Protein AF-0000000068195929 (afdb_homodimer)

pLDDT: mean 96.73, std 1.97, range [86.5, 98.62]

Nearest PDB structures (foldseek):
  8btg-assembly1_E  TM=4.587E-01  e=2.242E+00  Bacillus subtilis
  7qh5-assembly1_A  TM=5.187E-01  e=3.483E+00  Streptomyces tsukubensis NRRL18488
  5uxx-assembly1_A  TM=4.636E-01  e=3.889E+00  Bartonella quintana str. Toulouse
  4jyx-assembly4_F  TM=3.032E-01  e=5.718E+00  Paraglaciecola sp. T6c
  8btg-assembly1_E  TM=4.585E-01  e=2.242E+00  Bacillus subtilis

Foldseek 3Di:
DDPLVLLVVLLVQLVPDDPVCSVVSNLLSLLLCLVVCVPPQLQNSCVSNVHDSVCSVVSVVSSVVNVVVVVVPDDSVVD/DDPLVLLVVLLVQLVPDDPVCSVVSNLLSLLLCLVVCVPPQLQNSCVSNVHDSVCSVVSVVSSVVNVVVVVVPDDSVVD

Solvent-accessible surface area (backbone atoms only — not comparable to full-atom values): 8533 Å² total; per-residue (Å²): 135,52,70,70,58,51,28,52,51,46,42,49,52,30,69,67,36,57,84,93,39,27,69,59,42,44,51,49,46,37,35,44,42,25,79,84,43,67,88,53,51,41,63,56,48,22,61,65,51,70,48,59,72,82,46,25,61,53,45,51,51,32,37,62,47,36,62,60,42,40,76,20,46,32,39,49,85,61,101,136,53,70,68,58,48,27,52,52,45,42,48,52,31,70,68,36,57,84,94,39,27,69,61,41,44,51,49,46,38,36,45,41,26,79,84,44,66,87,53,50,42,64,56,47,22,60,65,52,69,47,60,74,82,47,23,62,53,44,52,51,33,38,62,46,37,62,59,42,40,76,20,44,33,38,48,86,63,102

Organism: Escherichia coli O157:H7 (NCBI:txid83334)

InterPro domains:
  IPR056975 HTH-like domain, bact [PF24718] (2-71)

Sequence (158 aa):
MTETQIYENIKQAISSAPRNSQTMEMHLQMIKYADHLKNVTAKEFCEGVGLKASFATEFSKMRNLTERLKAAGLDTTKLMTETQIYENIKQAISSAPRNSQTMEMHLQMIKYADHLKNVTAKEFCEGVGLKASFATEFSKMRNLTERLKAAGLDTTKL

Radius of gyration: 15.66 Å; Cα contacts (8 Å, |Δi|>4): 170; chains: 2; bounding box: 34×44×33 Å

Secondary structure (DSSP, 8-state):
--HHHHHHHHHHHHHHS-GGGHHHHHHHHHHHTTTTTTTS-HHHHHHHHT--GGGHHHHHHHHHHHHHHHHTT--GGG-/--HHHHHHHHHHHHHHS-GGGHHHHHHHHHHHTTTTTTTS-HHHHHHHHT--GGGHHHHHHHHHHHHHHHHTT--GGG-

Structure (mmCIF, N/CA/C/O backbone):
data_AF-0000000068195929-model_v1
#
loop_
_entity.id
_entity.type
_entity.pdbx_description
1 polymer 'HTH-like domain-containing protein'
#
loop_
_atom_site.group_PDB
_atom_site.id
_atom_site.type_symbol
_atom_site.label_atom_id
_atom_site.label_alt_id
_atom_site.label_comp_id
_atom_site.label_asym_id
_atom_site.label_entity_id
_atom_site.label_seq_id
_atom_site.pdbx_PDB_ins_code
_atom_site.Cartn_x
_atom_site.Cartn_y
_atom_site.Cartn_z
_atom_site.occupancy
_atom_site.B_iso_or_equiv
_atom_site.auth_seq_id
_atom_site.auth_comp_id
_atom_site.auth_asym_id
_atom_site.auth_atom_id
_atom_site.pdbx_PDB_model_num
ATOM 1 N N . MET A 1 1 ? 2.305 16.359 17.281 1 86.56 1 MET A N 1
ATOM 2 C CA . MET A 1 1 ? 2.643 17 16.016 1 86.56 1 MET A CA 1
ATOM 3 C C . MET A 1 1 ? 1.389 17.5 15.305 1 86.56 1 MET A C 1
ATOM 5 O O . MET A 1 1 ? 0.347 16.844 15.336 1 86.56 1 MET A O 1
ATOM 9 N N . THR A 1 2 ? 1.589 18.766 14.773 1 94.31 2 THR A N 1
ATOM 10 C CA . THR A 1 2 ? 0.451 19.344 14.062 1 94.31 2 THR A CA 1
ATOM 11 C C . THR A 1 2 ? 0.388 18.812 12.633 1 94.31 2 THR A C 1
ATOM 13 O O . THR A 1 2 ? 1.364 18.266 12.125 1 94.31 2 THR A O 1
ATOM 16 N N . GLU A 1 3 ? -0.826 19.016 12.031 1 96 3 GLU A N 1
ATOM 17 C CA . GLU A 1 3 ? -0.962 18.594 10.641 1 96 3 GLU A CA 1
ATOM 18 C C . GLU A 1 3 ? 0.026 19.344 9.742 1 96 3 GLU A C 1
ATOM 20 O O . GLU A 1 3 ? 0.613 18.75 8.836 1 96 3 GLU A O 1
ATOM 25 N N . THR A 1 4 ? 0.15 20.625 9.992 1 96.12 4 THR A N 1
ATOM 26 C CA . THR A 1 4 ? 1.052 21.438 9.188 1 96.12 4 THR A CA 1
ATOM 27 C C . THR A 1 4 ? 2.486 20.922 9.297 1 96.12 4 THR A C 1
ATOM 29 O O . THR A 1 4 ? 3.209 20.859 8.305 1 96.12 4 THR A O 1
ATOM 32 N N . GLN A 1 5 ? 2.924 20.594 10.453 1 97.81 5 GLN A N 1
ATOM 33 C CA . GLN A 1 5 ? 4.254 20.031 10.648 1 97.81 5 GLN A CA 1
ATOM 34 C C . GLN A 1 5 ? 4.402 18.703 9.93 1 97.81 5 GLN A C 1
ATOM 36 O O . GLN A 1 5 ? 5.445 18.422 9.336 1 97.81 5 GLN A O 1
ATOM 41 N N . ILE A 1 6 ? 3.379 17.922 10 1 98.06 6 ILE A N 1
ATOM 42 C CA . ILE A 1 6 ? 3.385 16.625 9.336 1 98.06 6 ILE A CA 1
ATOM 43 C C . ILE A 1 6 ? 3.52 16.812 7.828 1 98.06 6 ILE A C 1
ATOM 45 O O . ILE A 1 6 ? 4.324 16.141 7.184 1 98.06 6 ILE A O 1
ATOM 49 N N . TYR A 1 7 ? 2.756 17.797 7.297 1 98.25 7 TYR A N 1
ATOM 50 C CA . TYR A 1 7 ? 2.836 18.062 5.867 1 98.25 7 TYR A CA 1
ATOM 51 C C . TYR A 1 7 ? 4.254 18.453 5.465 1 98.25 7 TYR A C 1
ATOM 53 O O . TYR A 1 7 ? 4.77 18 4.445 1 98.25 7 TYR A O 1
ATOM 61 N N . GLU A 1 8 ? 4.844 19.266 6.258 1 98 8 GLU A N 1
ATOM 62 C CA . GLU A 1 8 ? 6.207 19.703 5.973 1 98 8 GLU A CA 1
ATOM 63 C C . GLU A 1 8 ? 7.18 18.531 6.016 1 98 8 GLU A C 1
ATOM 65 O O . GLU A 1 8 ? 8.086 18.438 5.18 1 98 8 GLU A O 1
ATOM 70 N N . ASN A 1 9 ? 7.023 17.656 6.961 1 98.19 9 ASN A N 1
ATOM 71 C CA . ASN A 1 9 ? 7.855 16.469 7.047 1 98.19 9 ASN A CA 1
ATOM 72 C C . ASN A 1 9 ? 7.695 15.578 5.816 1 98.19 9 ASN A C 1
ATOM 74 O O . ASN A 1 9 ? 8.68 15.047 5.293 1 98.19 9 ASN A O 1
ATOM 78 N N . ILE A 1 10 ? 6.496 15.438 5.355 1 98.38 10 ILE A N 1
ATOM 79 C CA . ILE A 1 10 ? 6.207 14.602 4.195 1 98.38 10 ILE A CA 1
ATOM 80 C C . ILE A 1 10 ? 6.844 15.211 2.947 1 98.38 10 ILE A C 1
ATOM 82 O O . ILE A 1 10 ? 7.52 14.508 2.186 1 98.38 10 ILE A O 1
ATOM 86 N N . LYS A 1 11 ? 6.656 16.484 2.84 1 98 11 LYS A N 1
ATOM 87 C CA . LYS A 1 11 ? 7.258 17.188 1.705 1 98 11 LYS A CA 1
ATOM 88 C C . LYS A 1 11 ? 8.773 16.984 1.68 1 98 11 LYS A C 1
ATOM 90 O O . LYS A 1 11 ? 9.352 16.719 0.624 1 98 11 LYS A O 1
ATOM 95 N N . GLN A 1 12 ? 9.32 17.125 2.762 1 98.12 12 GLN A N 1
ATOM 96 C CA . GLN A 1 12 ? 10.773 16.984 2.867 1 98.12 12 GLN A CA 1
ATOM 97 C C . GLN A 1 12 ? 11.211 15.562 2.537 1 98.12 12 GLN A C 1
ATOM 99 O O . GLN A 1 12 ? 12.211 15.359 1.847 1 98.12 12 GLN A O 1
ATOM 104 N N . ALA A 1 13 ? 10.531 14.602 3.053 1 98 13 ALA A N 1
ATOM 105 C CA . ALA A 1 13 ? 10.859 13.203 2.795 1 98 13 ALA A CA 1
ATOM 106 C C . ALA A 1 13 ? 10.781 12.883 1.305 1 98 13 ALA A C 1
ATOM 108 O O . ALA A 1 13 ? 11.656 12.211 0.757 1 98 13 ALA A O 1
ATOM 109 N N . ILE A 1 14 ? 9.727 13.398 0.659 1 97.56 14 ILE A N 1
ATOM 110 C CA . ILE A 1 14 ? 9.531 13.148 -0.765 1 97.56 14 ILE A CA 1
ATOM 111 C C . ILE A 1 14 ? 10.625 13.859 -1.566 1 97.56 14 ILE A C 1
ATOM 113 O O . ILE A 1 14 ? 11.227 13.258 -2.463 1 97.56 14 ILE A O 1
ATOM 117 N N . SER A 1 15 ? 10.875 15.078 -1.157 1 96.75 15 SER A N 1
ATOM 118 C CA . SER A 1 15 ? 11.844 15.883 -1.896 1 96.75 15 SER A CA 1
ATOM 119 C C . SER A 1 15 ? 13.266 15.336 -1.723 1 96.75 15 SER A C 1
ATOM 121 O O . SER A 1 15 ? 14.109 15.508 -2.6 1 96.75 15 SER A O 1
ATOM 123 N N . SER A 1 16 ? 13.484 14.664 -0.667 1 97.62 16 SER A N 1
ATOM 124 C CA . SER A 1 16 ? 14.82 14.156 -0.375 1 97.62 16 SER A CA 1
ATOM 125 C C . SER A 1 16 ? 15.023 12.766 -0.975 1 97.62 16 SER A C 1
ATOM 127 O O . SER A 1 16 ? 16.156 12.273 -1.045 1 97.62 16 SER A O 1
ATOM 129 N N . ALA A 1 17 ? 14 12.125 -1.38 1 96.81 17 ALA A N 1
ATOM 130 C CA . ALA A 1 17 ? 14.094 10.797 -1.971 1 96.81 17 ALA A CA 1
ATOM 131 C C . ALA A 1 17 ? 14.711 10.859 -3.365 1 96.81 17 ALA A C 1
ATOM 133 O O . ALA A 1 17 ? 14.57 11.859 -4.07 1 96.81 17 ALA A O 1
ATOM 134 N N . PRO A 1 18 ? 15.414 9.781 -3.672 1 95.5 18 PRO A N 1
ATOM 135 C CA . PRO A 1 18 ? 15.898 9.719 -5.055 1 95.5 18 PRO A CA 1
ATOM 136 C C . PRO A 1 18 ? 14.781 9.891 -6.078 1 95.5 18 PRO A C 1
ATOM 138 O O . PRO A 1 18 ? 13.656 9.438 -5.852 1 95.5 18 PRO A O 1
ATOM 141 N N . ARG A 1 19 ? 15.047 10.5 -7.188 1 92 19 ARG A N 1
ATOM 142 C CA . ARG A 1 19 ? 14.086 10.867 -8.219 1 92 19 ARG A CA 1
ATOM 143 C C . ARG A 1 19 ? 13.242 9.672 -8.641 1 92 19 ARG A C 1
ATOM 145 O O . ARG A 1 19 ? 12.039 9.797 -8.844 1 92 19 ARG A O 1
ATOM 152 N N . ASN A 1 20 ? 13.82 8.57 -8.695 1 90.44 20 ASN A N 1
ATOM 153 C CA . ASN A 1 20 ? 13.102 7.402 -9.195 1 90.44 20 ASN A CA 1
ATOM 154 C C . ASN A 1 20 ? 12.359 6.68 -8.078 1 90.44 20 ASN A C 1
ATOM 156 O O . ASN A 1 20 ? 11.766 5.625 -8.297 1 90.44 20 ASN A O 1
ATOM 160 N N . SER A 1 21 ? 12.305 7.328 -6.91 1 94.5 21 SER A N 1
ATOM 161 C CA . SER A 1 21 ? 11.688 6.656 -5.77 1 94.5 21 SER A CA 1
ATOM 162 C C . SER A 1 21 ? 10.734 7.594 -5.031 1 94.5 21 SER A C 1
ATOM 164 O O . SER A 1 21 ? 10.289 7.285 -3.924 1 94.5 21 SER A O 1
ATOM 166 N N . GLN A 1 22 ? 10.391 8.695 -5.59 1 95.75 22 GLN A N 1
ATOM 167 C CA . GLN A 1 22 ? 9.57 9.695 -4.906 1 95.75 22 GLN A CA 1
ATOM 168 C C . GLN A 1 22 ? 8.148 9.188 -4.688 1 95.75 22 GLN A C 1
ATOM 170 O O . GLN A 1 22 ? 7.559 9.422 -3.633 1 95.75 22 GLN A O 1
ATOM 175 N N . THR A 1 23 ? 7.602 8.508 -5.66 1 94.81 23 THR A N 1
ATOM 176 C CA . THR A 1 23 ? 6.254 7.977 -5.523 1 94.81 23 THR A CA 1
ATOM 177 C C . THR A 1 23 ? 6.191 6.938 -4.406 1 94.81 23 THR A C 1
ATOM 179 O O . THR A 1 23 ? 5.258 6.938 -3.6 1 94.81 23 THR A O 1
ATOM 182 N N . MET A 1 24 ? 7.18 6.105 -4.379 1 95.69 24 MET A N 1
ATOM 183 C CA . MET A 1 24 ? 7.258 5.117 -3.303 1 95.69 24 MET A CA 1
ATOM 184 C C . MET A 1 24 ? 7.344 5.801 -1.942 1 95.69 24 MET A C 1
ATOM 186 O O . MET A 1 24 ? 6.656 5.406 -0.999 1 95.69 24 MET A O 1
ATOM 190 N N . GLU A 1 25 ? 8.188 6.812 -1.891 1 97.62 25 GLU A N 1
ATOM 191 C CA . GLU A 1 25 ? 8.328 7.551 -0.641 1 97.62 25 GLU A CA 1
ATOM 192 C C . GLU A 1 25 ? 7.012 8.211 -0.238 1 97.62 25 GLU A C 1
ATOM 194 O O . GLU A 1 25 ? 6.66 8.234 0.942 1 97.62 25 GLU A O 1
ATOM 199 N N . MET A 1 26 ? 6.348 8.672 -1.239 1 97.88 26 MET A N 1
ATOM 200 C CA . MET A 1 26 ? 5.047 9.281 -0.979 1 97.88 26 MET A CA 1
ATOM 201 C C . MET A 1 26 ? 4.094 8.266 -0.348 1 97.88 26 MET A C 1
ATOM 203 O O . MET A 1 26 ? 3.455 8.562 0.666 1 97.88 26 MET A O 1
ATOM 207 N N . HIS A 1 27 ? 3.986 7.098 -0.829 1 98.19 27 HIS A N 1
ATOM 208 C CA . HIS A 1 27 ? 3.131 6.047 -0.286 1 98.19 27 HIS A CA 1
ATOM 209 C C . HIS A 1 27 ? 3.547 5.676 1.133 1 98.19 27 HIS A C 1
ATOM 211 O O . HIS A 1 27 ? 2.697 5.5 2.008 1 98.19 27 HIS A O 1
ATOM 217 N N . LEU A 1 28 ? 4.836 5.613 1.308 1 98.38 28 LEU A N 1
ATOM 218 C CA . LEU A 1 28 ? 5.344 5.273 2.633 1 98.38 28 LEU A CA 1
ATOM 219 C C . LEU A 1 28 ? 4.945 6.336 3.654 1 98.38 28 LEU A C 1
ATOM 221 O O . LEU A 1 28 ? 4.566 6.008 4.781 1 98.38 28 LEU A O 1
ATOM 225 N N . GLN A 1 29 ? 5.055 7.574 3.227 1 98.5 29 GLN A N 1
ATOM 226 C CA . GLN A 1 29 ? 4.695 8.664 4.129 1 98.5 29 GLN A CA 1
ATOM 227 C C . GLN A 1 29 ? 3.197 8.656 4.43 1 98.5 29 GLN A C 1
ATOM 229 O O . GLN A 1 29 ? 2.781 8.984 5.543 1 98.5 29 GLN A O 1
ATOM 234 N N . MET A 1 30 ? 2.41 8.32 3.463 1 98.38 30 MET A N 1
ATOM 235 C CA . MET A 1 30 ? 0.971 8.195 3.682 1 98.38 30 MET A CA 1
ATOM 236 C C . MET A 1 30 ? 0.665 7.121 4.715 1 98.38 30 MET A C 1
ATOM 238 O O . MET A 1 30 ? -0.196 7.309 5.578 1 98.38 30 MET A O 1
ATOM 242 N N . ILE A 1 31 ? 1.367 6.02 4.625 1 98.62 31 ILE A N 1
ATOM 243 C CA . ILE A 1 31 ? 1.197 4.934 5.582 1 98.62 31 ILE A CA 1
ATOM 244 C C . ILE A 1 31 ? 1.724 5.363 6.949 1 98.62 31 ILE A C 1
ATOM 246 O O . ILE A 1 31 ? 1.056 5.172 7.969 1 98.62 31 ILE A O 1
ATOM 250 N N . LYS A 1 32 ? 2.83 6.016 7 1 98.44 32 LYS A N 1
ATOM 251 C CA . LYS A 1 32 ? 3.5 6.438 8.227 1 98.44 32 LYS A CA 1
ATOM 252 C C . LYS A 1 32 ? 2.598 7.34 9.062 1 98.44 32 LYS A C 1
ATOM 254 O O . LYS A 1 32 ? 2.52 7.188 10.289 1 98.44 32 LYS A O 1
ATOM 259 N N . TYR A 1 33 ? 1.903 8.188 8.414 1 98.44 33 TYR A N 1
ATOM 260 C CA . TYR A 1 33 ? 1.173 9.211 9.141 1 98.44 33 TYR A CA 1
ATOM 261 C C . TYR A 1 33 ? -0.329 8.961 9.086 1 98.44 33 TYR A C 1
ATOM 263 O O . TYR A 1 33 ? -1.125 9.828 9.445 1 98.44 33 TYR A O 1
ATOM 271 N N . ALA A 1 34 ? -0.718 7.816 8.688 1 97.62 34 ALA A N 1
ATOM 272 C CA . ALA A 1 34 ? -2.131 7.484 8.523 1 97.62 34 ALA A CA 1
ATOM 273 C C . ALA A 1 34 ? -2.92 7.781 9.797 1 97.62 34 ALA A C 1
ATOM 275 O O . ALA A 1 34 ? -3.982 8.406 9.742 1 97.62 34 ALA A O 1
ATOM 276 N N . ASP A 1 35 ? -2.395 7.398 10.93 1 96.5 35 ASP A N 1
ATOM 277 C CA . ASP A 1 35 ? -3.102 7.582 12.195 1 96.5 35 ASP A CA 1
ATOM 278 C C . ASP A 1 35 ? -3.23 9.062 12.539 1 96.5 35 ASP A C 1
ATOM 280 O O . ASP A 1 35 ? -4.27 9.508 13.039 1 96.5 35 ASP A O 1
ATOM 284 N N . HIS A 1 36 ? -2.205 9.82 12.258 1 97 36 HIS A N 1
ATOM 285 C CA . HIS A 1 36 ? -2.197 11.25 12.562 1 97 36 HIS A CA 1
ATOM 286 C C . HIS A 1 36 ? -3.145 12.016 11.648 1 97 36 HIS A C 1
ATOM 288 O O . HIS A 1 36 ? -3.633 13.086 12.008 1 97 36 HIS A O 1
ATOM 294 N N . LEU A 1 37 ? -3.439 11.383 10.547 1 97.25 37 LEU A N 1
ATOM 295 C CA . LEU A 1 37 ? -4.207 12.102 9.531 1 97.25 37 LEU A CA 1
ATOM 296 C C . LEU A 1 37 ? -5.555 11.43 9.297 1 97.25 37 LEU A C 1
ATOM 298 O O . LEU A 1 37 ? -6.125 11.539 8.203 1 97.25 37 LEU A O 1
ATOM 302 N N . LYS A 1 38 ? -6.02 10.703 10.266 1 94.88 38 LYS A N 1
ATOM 303 C CA . LYS A 1 38 ? -7.227 9.891 10.125 1 94.88 38 LYS A CA 1
ATOM 304 C C . LYS A 1 38 ? -8.453 10.766 9.898 1 94.88 38 LYS A C 1
ATOM 306 O O . LYS A 1 38 ? -9.414 10.344 9.258 1 94.88 38 LYS A O 1
ATOM 311 N N . ASN A 1 39 ? -8.398 12.047 10.312 1 94.94 39 ASN A N 1
ATOM 312 C CA . ASN A 1 39 ? -9.562 12.922 10.203 1 94.94 39 ASN A CA 1
ATOM 313 C C . ASN A 1 39 ? -9.398 13.945 9.086 1 94.94 39 ASN A C 1
ATOM 315 O O . ASN A 1 39 ? -10.195 14.875 8.961 1 94.94 39 ASN A O 1
ATOM 319 N N . VAL A 1 40 ? -8.406 13.82 8.391 1 96.38 40 VAL A N 1
ATOM 320 C CA . VAL A 1 40 ? -8.133 14.688 7.254 1 96.38 40 VAL A CA 1
ATOM 321 C C . VAL A 1 40 ? -8.68 14.047 5.977 1 96.38 40 VAL A C 1
ATOM 323 O O . VAL A 1 40 ? -8.539 12.844 5.77 1 96.38 40 VAL A O 1
ATOM 326 N N . THR A 1 41 ? -9.391 14.891 5.238 1 96.88 41 THR A N 1
ATOM 327 C CA . THR A 1 41 ? -9.859 14.344 3.967 1 96.88 41 THR A CA 1
ATOM 328 C C . THR A 1 41 ? -8.695 14.188 2.988 1 96.88 41 THR A C 1
ATOM 330 O O . THR A 1 41 ? -7.66 14.836 3.135 1 96.88 41 THR A O 1
ATOM 333 N N . ALA A 1 42 ? -8.938 13.359 1.999 1 97.19 42 ALA A N 1
ATOM 334 C CA . ALA A 1 42 ? -7.906 13.133 0.989 1 97.19 42 ALA A CA 1
ATOM 335 C C . ALA A 1 42 ? -7.59 14.422 0.231 1 97.19 42 ALA A C 1
ATOM 337 O O . ALA A 1 42 ? -6.426 14.688 -0.088 1 97.19 42 ALA A O 1
ATOM 338 N N . LYS A 1 43 ? -8.555 15.156 0.006 1 96.81 43 LYS A N 1
ATOM 339 C CA . LYS A 1 43 ? -8.383 16.438 -0.679 1 96.81 43 LYS A CA 1
ATOM 340 C C . LYS A 1 43 ? -7.539 17.391 0.15 1 96.81 43 LYS A C 1
ATOM 342 O O . LYS A 1 43 ? -6.617 18.031 -0.37 1 96.81 43 LYS A O 1
ATOM 347 N N . GLU A 1 44 ? -7.855 17.547 1.368 1 97.25 44 GLU A N 1
ATOM 348 C CA . GLU A 1 44 ? -7.098 18.406 2.271 1 97.25 44 GLU A CA 1
ATOM 349 C C . GLU A 1 44 ? -5.641 17.969 2.363 1 97.25 44 GLU A C 1
ATOM 351 O O . GLU A 1 44 ? -4.734 18.797 2.385 1 97.25 44 GLU A O 1
ATOM 356 N N . PHE A 1 45 ? -5.477 16.688 2.393 1 98.19 45 PHE A N 1
ATOM 357 C CA . PHE A 1 45 ? -4.125 16.156 2.449 1 98.19 45 PHE A CA 1
ATOM 358 C C . PHE A 1 45 ? -3.318 16.594 1.229 1 98.19 45 PHE A C 1
ATOM 360 O O . PHE A 1 45 ? -2.207 17.109 1.362 1 98.19 45 PHE A O 1
ATOM 367 N N . CYS A 1 46 ? -3.857 16.375 0.064 1 98.06 46 CYS A N 1
ATOM 368 C CA . CYS A 1 46 ? -3.154 16.719 -1.169 1 98.06 46 CYS A CA 1
ATOM 369 C C . CYS A 1 46 ? -2.822 18.203 -1.214 1 98.06 46 CYS A C 1
ATOM 371 O O . CYS A 1 46 ? -1.706 18.578 -1.57 1 98.06 46 CYS A O 1
ATOM 373 N N . GLU A 1 47 ? -3.809 19 -0.756 1 97.56 47 GLU A N 1
ATOM 374 C CA . GLU A 1 47 ? -3.592 20.438 -0.726 1 97.56 47 GLU A CA 1
ATOM 375 C C . GLU A 1 47 ? -2.508 20.812 0.281 1 97.56 47 GLU A C 1
ATOM 377 O O . GLU A 1 47 ? -1.644 21.656 -0.009 1 97.56 47 GLU A O 1
ATOM 382 N N . GLY A 1 48 ? -2.555 20.234 1.407 1 97.25 48 GLY A N 1
ATOM 383 C CA . GLY A 1 48 ? -1.607 20.516 2.471 1 97.25 48 GLY A CA 1
ATOM 384 C C . GLY A 1 48 ? -0.178 20.156 2.111 1 97.25 48 GLY A C 1
ATOM 385 O O . GLY A 1 48 ? 0.753 20.891 2.434 1 97.25 48 GLY A O 1
ATOM 386 N N . VAL A 1 49 ? 0.011 19.078 1.413 1 97.94 49 VAL A N 1
ATOM 387 C CA . VAL A 1 49 ? 1.341 18.609 1.033 1 97.94 49 VAL A CA 1
ATOM 388 C C . VAL A 1 49 ? 1.758 19.25 -0.286 1 97.94 49 VAL A C 1
ATOM 390 O O . VAL A 1 49 ? 2.947 1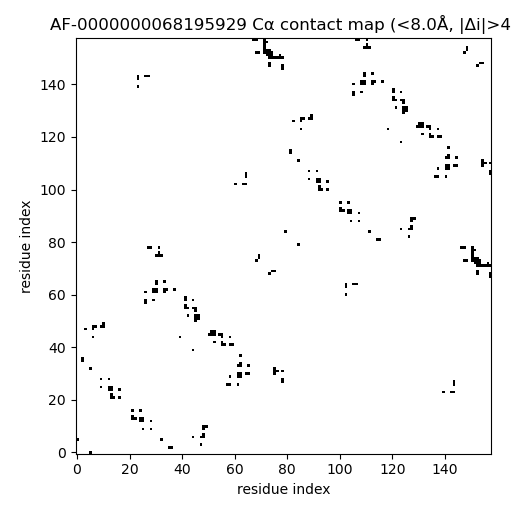9.312 -0.604 1 97.94 49 VAL A O 1
ATOM 393 N N . GLY A 1 50 ? 0.835 19.688 -1.061 1 97.31 50 GLY A N 1
ATOM 394 C CA . GLY A 1 50 ? 1.125 20.234 -2.375 1 97.31 50 GLY A CA 1
ATOM 395 C C . GLY A 1 50 ? 1.167 19.188 -3.467 1 97.31 50 GLY A C 1
ATOM 396 O O . GLY A 1 50 ? 2.002 19.25 -4.371 1 97.31 50 GLY A O 1
ATOM 397 N N . LEU A 1 51 ? 0.304 18.203 -3.34 1 97.19 51 LEU A N 1
ATOM 398 C CA . LEU A 1 51 ? 0.216 17.141 -4.324 1 97.19 51 LEU A CA 1
ATOM 399 C C . LEU A 1 51 ? -0.951 17.359 -5.281 1 97.19 51 LEU A C 1
ATOM 401 O O . LEU A 1 51 ? -1.915 18.047 -4.934 1 97.19 51 LEU A O 1
ATOM 405 N N . LYS A 1 52 ? -0.796 16.734 -6.418 1 96.38 52 LYS A N 1
ATOM 406 C CA . LYS A 1 52 ? -1.908 16.75 -7.363 1 96.38 52 LYS A CA 1
ATOM 407 C C . LYS A 1 52 ? -3.129 16.047 -6.793 1 96.38 52 LYS A C 1
ATOM 409 O O . LYS A 1 52 ? -2.994 15.117 -5.992 1 96.38 52 LYS A O 1
ATOM 414 N N . ALA A 1 53 ? -4.293 16.406 -7.297 1 95.56 53 ALA A N 1
ATOM 415 C CA . ALA A 1 53 ? -5.555 15.836 -6.832 1 95.56 53 ALA A CA 1
ATOM 416 C C . ALA A 1 53 ? -5.637 14.344 -7.137 1 95.56 53 ALA A C 1
ATOM 418 O O . ALA A 1 53 ? -6.312 13.594 -6.43 1 95.56 53 ALA A O 1
ATOM 419 N N . SER A 1 54 ? -4.953 13.891 -8.125 1 93.31 54 SER A N 1
ATOM 420 C CA . SER A 1 54 ? -4.957 12.492 -8.531 1 93.31 54 SER A CA 1
ATOM 421 C C . SER A 1 54 ? -4.398 11.594 -7.438 1 93.31 54 SER A C 1
ATOM 423 O O . SER A 1 54 ? -4.641 10.383 -7.438 1 93.31 54 SER A O 1
ATOM 425 N N . PHE A 1 55 ? -3.785 12.164 -6.445 1 96.19 55 PHE A N 1
ATOM 426 C CA . PHE A 1 55 ? -3.189 11.367 -5.379 1 96.19 55 PHE A CA 1
ATOM 427 C C . PHE A 1 55 ? -4.164 11.188 -4.223 1 96.19 55 PHE A C 1
ATOM 429 O O . PHE A 1 55 ? -3.881 10.461 -3.27 1 96.19 55 PHE A O 1
ATOM 436 N N . ALA A 1 56 ? -5.309 11.789 -4.348 1 96.88 56 ALA A N 1
ATOM 437 C CA . ALA A 1 56 ? -6.316 11.664 -3.299 1 96.88 56 ALA A CA 1
ATOM 438 C C . ALA A 1 56 ? -6.719 10.203 -3.104 1 96.88 56 ALA A C 1
ATOM 440 O O . ALA A 1 56 ? -6.832 9.727 -1.97 1 96.88 56 ALA A O 1
ATOM 441 N N . THR A 1 57 ? -6.867 9.539 -4.164 1 94.25 57 THR A N 1
ATOM 442 C CA . THR A 1 57 ? -7.246 8.133 -4.078 1 94.25 57 THR A CA 1
ATOM 443 C C . THR A 1 57 ? -6.117 7.301 -3.479 1 94.25 57 THR A C 1
ATOM 445 O O . THR A 1 57 ? -6.363 6.359 -2.721 1 94.25 57 THR A O 1
ATOM 448 N N . GLU A 1 58 ? -4.902 7.672 -3.838 1 95.62 58 GLU A N 1
ATOM 449 C CA . GLU A 1 58 ? -3.754 6.98 -3.266 1 95.62 58 GLU A CA 1
ATOM 450 C C . GLU A 1 58 ? -3.701 7.156 -1.75 1 95.62 58 GLU A C 1
ATOM 452 O O . GLU A 1 58 ? -3.455 6.199 -1.015 1 95.62 58 GLU A O 1
ATOM 457 N N . PHE A 1 59 ? -3.938 8.297 -1.314 1 97.44 59 PHE A N 1
ATOM 458 C CA . PHE A 1 59 ? -3.955 8.562 0.119 1 97.44 59 PHE A CA 1
ATOM 459 C C . PHE A 1 59 ? -5.004 7.703 0.816 1 97.44 59 PHE A C 1
ATOM 461 O O . PHE A 1 59 ? -4.727 7.086 1.848 1 97.44 59 PHE A O 1
ATOM 468 N N . SER A 1 60 ? -6.207 7.629 0.241 1 95.56 60 SER A N 1
ATOM 469 C CA . SER A 1 60 ? -7.285 6.84 0.824 1 95.56 60 SER A CA 1
ATOM 470 C C . SER A 1 60 ? -6.922 5.359 0.874 1 95.56 60 SER A C 1
ATOM 472 O O . SER A 1 60 ? -7.168 4.691 1.879 1 95.56 60 SER A O 1
ATOM 474 N N . LYS A 1 61 ? -6.301 4.898 -0.196 1 94.38 61 LYS A N 1
ATOM 475 C CA . LYS A 1 61 ? -5.883 3.5 -0.254 1 94.38 61 LYS A CA 1
ATOM 476 C C . LYS A 1 61 ? -4.855 3.188 0.83 1 94.38 61 LYS A C 1
ATOM 478 O O . LYS A 1 61 ? -5.004 2.213 1.568 1 94.38 61 LYS A O 1
ATOM 483 N N . MET A 1 62 ? -3.846 4.027 0.948 1 97.62 62 MET A N 1
ATOM 484 C CA . MET A 1 62 ? -2.764 3.785 1.896 1 97.62 62 MET A CA 1
ATOM 485 C C . MET A 1 62 ? -3.27 3.859 3.332 1 97.62 62 MET A C 1
ATOM 487 O O . MET A 1 62 ? -2.891 3.043 4.172 1 97.62 62 MET A O 1
ATOM 491 N N . ARG A 1 63 ? -4.09 4.812 3.549 1 95.69 63 ARG A N 1
ATOM 492 C CA . ARG A 1 63 ? -4.676 4.957 4.875 1 95.69 63 ARG A CA 1
ATOM 493 C C . ARG A 1 63 ? -5.473 3.711 5.258 1 95.69 63 ARG A C 1
ATOM 495 O O . ARG A 1 63 ? -5.344 3.205 6.375 1 95.69 63 ARG A O 1
ATOM 502 N N . ASN A 1 64 ? -6.234 3.178 4.348 1 93.81 64 ASN A N 1
ATOM 503 C CA . ASN A 1 64 ? -7.066 2.006 4.605 1 93.81 64 ASN A CA 1
ATOM 504 C C . ASN A 1 64 ? -6.223 0.752 4.809 1 93.81 64 ASN A C 1
ATOM 506 O O . ASN A 1 64 ? -6.559 -0.102 5.629 1 93.81 64 ASN A O 1
ATOM 510 N N . LEU A 1 65 ? -5.117 0.67 4.133 1 97.19 65 LEU A N 1
ATOM 511 C CA . LEU A 1 65 ? -4.223 -0.479 4.246 1 97.19 65 LEU A CA 1
ATOM 512 C C . LEU A 1 65 ? -3.535 -0.5 5.605 1 97.19 65 LEU A C 1
ATOM 514 O O . LEU A 1 65 ? -3.236 -1.57 6.141 1 97.19 65 LEU A O 1
ATOM 518 N N . THR A 1 66 ? -3.299 0.679 6.074 1 98.12 66 THR A N 1
ATOM 519 C CA . THR A 1 66 ? -2.426 0.848 7.234 1 98.12 66 THR A CA 1
ATOM 520 C C . THR A 1 66 ? -2.951 0.056 8.43 1 98.12 66 THR A C 1
ATOM 522 O O . THR A 1 66 ? -2.18 -0.587 9.141 1 98.12 66 THR A O 1
ATOM 525 N N . GLU A 1 67 ? -4.23 0.057 8.664 1 95.81 67 GLU A N 1
ATOM 526 C CA . GLU A 1 67 ? -4.809 -0.65 9.805 1 95.81 67 GLU A CA 1
ATOM 527 C C . GLU A 1 67 ? -4.516 -2.146 9.734 1 95.81 67 GLU A C 1
ATOM 529 O O . GLU A 1 67 ? -4.133 -2.756 10.734 1 95.81 67 GLU A O 1
ATOM 534 N N . ARG A 1 68 ? -4.641 -2.705 8.578 1 96.94 68 ARG A N 1
ATOM 535 C CA . ARG A 1 68 ? -4.395 -4.133 8.398 1 96.94 68 ARG A CA 1
ATOM 536 C C . ARG A 1 68 ? -2.906 -4.449 8.5 1 96.94 68 ARG A C 1
ATOM 538 O O . ARG A 1 68 ? -2.527 -5.512 9 1 96.94 68 ARG A O 1
ATOM 545 N N . LEU A 1 69 ? -2.08 -3.568 8 1 98.62 69 LEU A N 1
ATOM 546 C CA . LEU A 1 69 ? -0.636 -3.768 8.047 1 98.62 69 LEU A CA 1
ATOM 547 C C . LEU A 1 69 ? -0.129 -3.705 9.484 1 98.62 69 LEU A C 1
ATOM 549 O O . LEU A 1 69 ? 0.724 -4.504 9.883 1 98.62 69 LEU A O 1
ATOM 553 N N . LYS A 1 70 ? -0.686 -2.832 10.281 1 98.38 70 LYS A N 1
ATOM 554 C CA . LYS A 1 70 ? -0.32 -2.746 11.688 1 98.38 70 LYS A CA 1
ATOM 555 C C . LYS A 1 70 ? -0.729 -4.008 12.438 1 98.38 70 LYS A C 1
ATOM 557 O O . LYS A 1 70 ? 0.021 -4.504 13.281 1 98.38 70 LYS A O 1
ATOM 562 N N . ALA A 1 71 ? -1.905 -4.449 12.117 1 98 71 ALA A N 1
ATOM 563 C CA . ALA A 1 71 ? -2.377 -5.676 12.75 1 98 71 ALA A CA 1
ATOM 564 C C . ALA A 1 71 ? -1.458 -6.852 12.43 1 98 71 ALA A C 1
ATOM 566 O O . ALA A 1 71 ? -1.385 -7.82 13.188 1 98 71 ALA A O 1
ATOM 567 N N . ALA A 1 72 ? -0.742 -6.699 11.344 1 98.31 72 ALA A N 1
ATOM 568 C CA . ALA A 1 72 ? 0.169 -7.754 10.906 1 98.31 72 ALA A CA 1
ATOM 569 C C . ALA A 1 72 ? 1.6 -7.461 11.352 1 98.31 72 ALA A C 1
ATOM 571 O O . ALA A 1 72 ? 2.541 -8.117 10.898 1 98.31 72 ALA A O 1
ATOM 572 N N . GLY A 1 73 ? 1.769 -6.402 12.148 1 98.56 73 GLY A N 1
ATOM 573 C CA . GLY A 1 73 ? 3.053 -6.23 12.812 1 98.56 73 GLY A CA 1
ATOM 574 C C . GLY A 1 73 ? 3.797 -4.988 12.352 1 98.56 73 GLY A C 1
ATOM 575 O O . GLY A 1 73 ? 4.879 -4.684 12.859 1 98.56 73 GLY A O 1
ATOM 576 N N . LEU A 1 74 ? 3.268 -4.289 11.391 1 98.56 74 LEU A N 1
ATOM 577 C CA . LEU A 1 74 ? 3.934 -3.082 10.914 1 98.56 74 LEU A CA 1
ATOM 578 C C . LEU A 1 74 ? 4.07 -2.057 12.039 1 98.56 74 LEU A C 1
ATOM 580 O O . LEU A 1 74 ? 3.1 -1.763 12.734 1 98.56 74 LEU A O 1
ATOM 584 N N . ASP A 1 75 ? 5.238 -1.541 12.18 1 98.56 75 ASP A N 1
ATOM 585 C CA . ASP A 1 75 ? 5.523 -0.403 13.055 1 98.56 75 ASP A CA 1
ATOM 586 C C . ASP A 1 75 ? 5.77 0.864 12.234 1 98.56 75 ASP A C 1
ATOM 588 O O . ASP A 1 75 ? 6.887 1.113 11.781 1 98.56 75 ASP A O 1
ATOM 592 N N . THR A 1 76 ? 4.84 1.6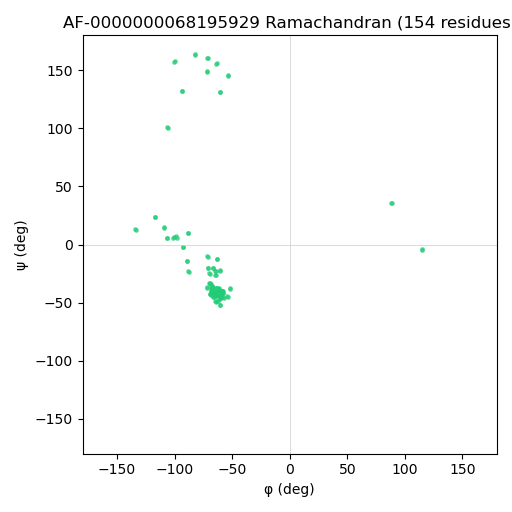58 12.156 1 98.31 76 THR A N 1
ATOM 593 C CA . THR A 1 76 ? 4.902 2.814 11.266 1 98.31 76 THR A CA 1
ATOM 594 C C . THR A 1 76 ? 5.969 3.799 11.734 1 98.31 76 THR A C 1
ATOM 596 O O . THR A 1 76 ? 6.422 4.648 10.969 1 98.31 76 THR A O 1
ATOM 599 N N . THR A 1 77 ? 6.359 3.736 12.953 1 96.31 77 THR A N 1
ATOM 600 C CA . THR A 1 77 ? 7.367 4.652 13.477 1 96.31 77 THR A CA 1
ATOM 601 C C . THR A 1 77 ? 8.742 4.32 12.906 1 96.31 77 THR A C 1
ATOM 603 O O . THR A 1 77 ? 9.68 5.117 13.016 1 96.31 77 THR A O 1
ATOM 606 N N . LYS A 1 78 ? 8.828 3.189 12.25 1 96.81 78 LYS A N 1
ATOM 607 C CA . LYS A 1 78 ? 10.102 2.746 11.688 1 96.81 78 LYS A CA 1
ATOM 608 C C . LYS A 1 78 ? 10.172 3.029 10.188 1 96.81 78 LYS A C 1
ATOM 610 O O . LYS A 1 78 ? 11.109 2.602 9.516 1 96.81 78 LYS A O 1
ATOM 615 N N . LEU A 1 79 ? 9.133 3.723 9.742 1 96.06 79 LEU A N 1
ATOM 616 C CA . LEU A 1 79 ? 9.125 4.125 8.336 1 96.06 79 LEU A CA 1
ATOM 617 C C . LEU A 1 79 ? 9.844 5.461 8.156 1 96.06 79 LEU A C 1
ATOM 619 O O . LEU A 1 79 ? 9.898 6.273 9.086 1 96.06 79 LEU A O 1
ATOM 623 N N . MET B 1 1 ? 4.871 -23.312 -2.59 1 86.5 1 MET B N 1
ATOM 624 C CA . MET B 1 1 ? 3.633 -23 -3.301 1 86.5 1 MET B CA 1
ATOM 625 C C . MET B 1 1 ? 3.928 -22.5 -4.711 1 86.5 1 MET B C 1
ATOM 627 O O . MET B 1 1 ? 4.891 -21.766 -4.926 1 86.5 1 MET B O 1
ATOM 631 N N . THR B 1 2 ? 3.059 -23.078 -5.633 1 94.31 2 THR B N 1
ATOM 632 C CA . THR B 1 2 ? 3.244 -22.656 -7.016 1 94.31 2 THR B CA 1
ATOM 633 C C . THR B 1 2 ? 2.537 -21.328 -7.277 1 94.31 2 THR B C 1
ATOM 635 O O . THR B 1 2 ? 1.691 -20.906 -6.488 1 94.31 2 THR B O 1
ATOM 638 N N . GLU B 1 3 ? 2.955 -20.703 -8.422 1 96.12 3 GLU B N 1
ATOM 639 C CA . GLU B 1 3 ? 2.293 -19.453 -8.781 1 96.12 3 GLU B CA 1
ATOM 640 C C . GLU B 1 3 ? 0.797 -19.672 -9 1 96.12 3 GLU B C 1
ATOM 642 O O . GLU B 1 3 ? -0.02 -18.844 -8.594 1 96.12 3 GLU B O 1
ATOM 647 N N . THR B 1 4 ? 0.484 -20.75 -9.664 1 96.25 4 THR B N 1
ATOM 648 C CA . THR B 1 4 ? -0.915 -21.047 -9.953 1 96.25 4 THR B CA 1
ATOM 649 C C . THR B 1 4 ? -1.711 -21.203 -8.656 1 96.25 4 THR B C 1
ATOM 651 O O . THR B 1 4 ? -2.84 -20.719 -8.555 1 96.25 4 THR B O 1
ATOM 654 N N . GLN B 1 5 ? -1.181 -21.875 -7.699 1 97.81 5 GLN B N 1
ATOM 655 C CA . GLN B 1 5 ? -1.833 -22.016 -6.402 1 97.81 5 GLN B CA 1
ATOM 656 C C . GLN B 1 5 ? -1.998 -20.656 -5.719 1 97.81 5 GLN B C 1
ATOM 658 O O . GLN B 1 5 ? -3.031 -20.391 -5.102 1 97.81 5 GLN B O 1
ATOM 663 N N . ILE B 1 6 ? -1.001 -19.875 -5.828 1 98.12 6 ILE B N 1
ATOM 664 C CA . ILE B 1 6 ? -1.036 -18.547 -5.227 1 98.12 6 ILE B CA 1
ATOM 665 C C . ILE B 1 6 ? -2.146 -17.719 -5.871 1 98.12 6 ILE B C 1
ATOM 667 O O . ILE B 1 6 ? -2.928 -17.062 -5.172 1 98.12 6 ILE B O 1
ATOM 671 N N . TYR B 1 7 ? -2.24 -17.812 -7.215 1 98.31 7 TYR B N 1
ATOM 672 C CA . TYR B 1 7 ? -3.291 -17.078 -7.914 1 98.31 7 TYR B CA 1
ATOM 673 C C . TYR B 1 7 ? -4.672 -17.516 -7.434 1 98.31 7 TYR B 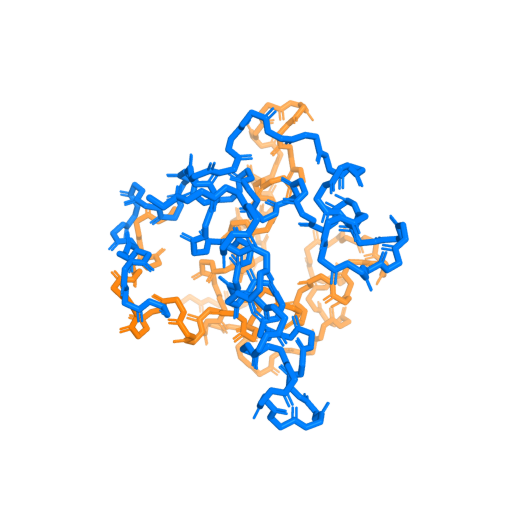C 1
ATOM 675 O O . TYR B 1 7 ? -5.547 -16.672 -7.207 1 98.31 7 TYR B O 1
ATOM 683 N N . GLU B 1 8 ? -4.816 -18.766 -7.27 1 98 8 GLU B N 1
ATOM 684 C CA . GLU B 1 8 ? -6.098 -19.281 -6.805 1 98 8 GLU B CA 1
ATOM 685 C C . GLU B 1 8 ? -6.41 -18.797 -5.391 1 98 8 GLU B C 1
ATOM 687 O O . GLU B 1 8 ? -7.551 -18.453 -5.086 1 98 8 GLU B O 1
ATOM 692 N N . ASN B 1 9 ? -5.426 -18.781 -4.547 1 98.19 9 ASN B N 1
ATOM 693 C CA . ASN B 1 9 ? -5.605 -18.266 -3.193 1 98.19 9 ASN B CA 1
ATOM 694 C C . ASN B 1 9 ? -6.012 -16.797 -3.203 1 98.19 9 ASN B C 1
ATOM 696 O O . ASN B 1 9 ? -6.883 -16.375 -2.439 1 98.19 9 ASN B O 1
ATOM 700 N N . ILE B 1 10 ? -5.406 -16.031 -4.059 1 98.38 10 ILE B N 1
ATOM 701 C CA . ILE B 1 10 ? -5.691 -14.602 -4.156 1 98.38 10 ILE B CA 1
ATOM 702 C C . ILE B 1 10 ? -7.121 -14.391 -4.645 1 98.38 10 ILE B C 1
ATOM 704 O O . ILE B 1 10 ? -7.875 -13.609 -4.059 1 98.38 10 ILE B O 1
ATOM 708 N N . LYS B 1 11 ? -7.445 -15.141 -5.648 1 98 11 LYS B N 1
ATOM 709 C CA . LYS B 1 11 ? -8.805 -15.047 -6.176 1 98 11 LYS B CA 1
ATOM 710 C C . LYS B 1 11 ? -9.836 -15.352 -5.09 1 98 11 LYS B C 1
ATOM 712 O O . LYS B 1 11 ? -10.844 -14.648 -4.973 1 98 11 LYS B O 1
ATOM 717 N N . GLN B 1 12 ? -9.578 -16.328 -4.414 1 98.12 12 GLN B N 1
ATOM 718 C CA . GLN B 1 12 ? -10.492 -16.734 -3.357 1 98.12 12 GLN B CA 1
ATOM 719 C C . GLN B 1 12 ? -10.586 -15.672 -2.271 1 98.12 12 GLN B C 1
ATOM 721 O O . GLN B 1 12 ? -11.68 -15.367 -1.776 1 98.12 12 GLN B O 1
ATOM 726 N N . ALA B 1 13 ? -9.492 -15.141 -1.867 1 98 13 ALA B N 1
ATOM 72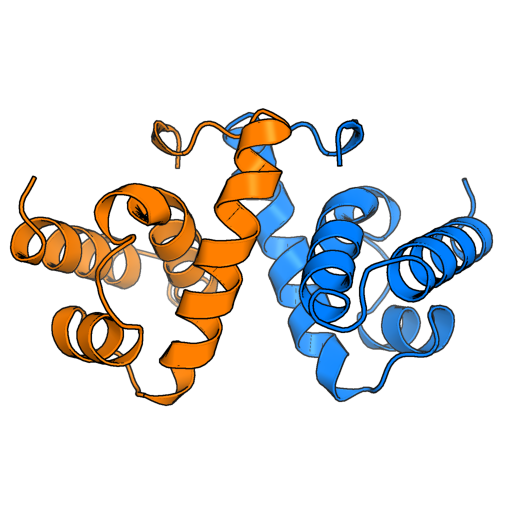7 C CA . ALA B 1 13 ? -9.469 -14.102 -0.836 1 98 13 ALA B CA 1
ATOM 728 C C . ALA B 1 13 ? -10.258 -12.875 -1.273 1 98 13 ALA B C 1
ATOM 730 O O . ALA B 1 13 ? -11.031 -12.32 -0.489 1 98 13 ALA B O 1
ATOM 731 N N . ILE B 1 14 ? -10.078 -12.492 -2.547 1 97.56 14 ILE B N 1
ATOM 732 C CA . ILE B 1 14 ? -10.773 -11.32 -3.074 1 97.56 14 ILE B CA 1
ATOM 733 C C . ILE B 1 14 ? -12.273 -11.609 -3.158 1 97.56 14 ILE B C 1
ATOM 735 O O . ILE B 1 14 ? -13.094 -10.789 -2.736 1 97.56 14 ILE B O 1
ATOM 739 N N . SER B 1 15 ? -12.562 -12.812 -3.619 1 96.75 15 SER B N 1
ATOM 740 C CA . SER B 1 15 ? -13.961 -13.164 -3.82 1 96.75 15 SER B CA 1
ATOM 741 C C . SER B 1 15 ? -14.688 -13.328 -2.488 1 96.75 15 SER B C 1
ATOM 743 O O . SER B 1 15 ? -15.898 -13.117 -2.408 1 96.75 15 SER B O 1
ATOM 745 N N . SER B 1 16 ? -13.969 -13.625 -1.487 1 97.56 16 SER B N 1
ATOM 746 C CA . SER B 1 16 ? -14.578 -13.859 -0.181 1 97.56 16 SER B CA 1
ATOM 747 C C . SER B 1 16 ? -14.688 -12.57 0.622 1 97.56 16 SER B C 1
ATOM 749 O O . SER B 1 16 ? -15.375 -12.523 1.641 1 97.56 16 SER B O 1
ATOM 751 N N . ALA B 1 17 ? -14.031 -11.562 0.224 1 96.75 17 ALA B N 1
ATOM 752 C CA . ALA B 1 17 ? -14.07 -10.281 0.929 1 96.75 17 ALA B CA 1
ATOM 753 C C . ALA B 1 17 ? -15.414 -9.586 0.726 1 96.75 17 ALA B C 1
ATOM 755 O O . ALA B 1 17 ? -16.062 -9.773 -0.303 1 96.75 17 ALA B O 1
ATOM 756 N N . PRO B 1 18 ? -15.781 -8.844 1.748 1 95.5 18 PRO B N 1
ATOM 757 C CA . PRO B 1 18 ? -16.984 -8.031 1.543 1 95.5 18 PRO B CA 1
ATOM 758 C C . PRO B 1 18 ? -16.906 -7.148 0.304 1 95.5 18 PRO B C 1
ATOM 760 O O . PRO B 1 18 ? -15.82 -6.645 -0.025 1 95.5 18 PRO B O 1
ATOM 763 N N . ARG B 1 19 ? -17.984 -6.934 -0.372 1 92 19 ARG B N 1
ATOM 764 C CA . ARG B 1 19 ? -18.078 -6.227 -1.646 1 92 19 ARG B CA 1
ATOM 765 C C . ARG B 1 19 ? -17.391 -4.871 -1.571 1 92 19 ARG B C 1
ATOM 767 O O . ARG B 1 19 ? -16.688 -4.469 -2.506 1 92 19 ARG B O 1
ATOM 774 N N . ASN B 1 20 ? -17.516 -4.227 -0.515 1 90.31 20 ASN B N 1
ATOM 775 C CA . ASN B 1 20 ? -16.969 -2.877 -0.418 1 90.31 20 ASN B CA 1
ATOM 776 C C . ASN B 1 20 ? -15.508 -2.893 0.043 1 90.31 20 ASN B C 1
ATOM 778 O O . ASN B 1 20 ? -14.906 -1.837 0.245 1 90.31 20 ASN B O 1
ATOM 782 N N . SER B 1 21 ? -14.914 -4.098 0.073 1 94.44 21 SER B N 1
ATOM 783 C CA . SER B 1 21 ? -13.547 -4.199 0.576 1 94.44 21 SER B CA 1
ATOM 784 C C . SER B 1 21 ? -12.68 -5.047 -0.349 1 94.44 21 SER B C 1
ATOM 786 O O . SER B 1 21 ? -11.57 -5.426 0.014 1 94.44 21 SER B O 1
ATOM 788 N N . GLN B 1 22 ? -13.133 -5.34 -1.515 1 95.69 22 GLN B N 1
ATOM 789 C CA . GLN B 1 22 ? -12.414 -6.238 -2.418 1 95.69 22 GLN B CA 1
ATOM 790 C C . GLN B 1 22 ? -11.117 -5.605 -2.904 1 95.69 22 GLN B C 1
ATOM 792 O O . GLN B 1 22 ? -10.086 -6.281 -3.01 1 95.69 22 GLN B O 1
ATOM 797 N N . THR B 1 23 ? -11.125 -4.328 -3.199 1 94.75 23 THR B N 1
ATOM 798 C CA . THR B 1 23 ? -9.922 -3.646 -3.656 1 94.75 23 THR B CA 1
ATOM 799 C C . THR B 1 23 ? -8.859 -3.641 -2.562 1 94.75 23 THR B C 1
ATOM 801 O O . THR B 1 23 ? -7.684 -3.898 -2.832 1 94.75 23 THR B O 1
ATOM 804 N N . MET B 1 24 ? -9.297 -3.363 -1.37 1 95.56 24 MET B N 1
ATOM 805 C CA . MET B 1 24 ? -8.375 -3.412 -0.239 1 95.56 24 MET B CA 1
ATOM 806 C C . MET B 1 24 ? -7.773 -4.809 -0.086 1 95.56 24 MET B C 1
ATOM 808 O O . MET B 1 24 ? -6.566 -4.949 0.117 1 95.56 24 MET B O 1
ATOM 812 N N . GLU B 1 25 ? -8.641 -5.801 -0.189 1 97.56 25 GLU B N 1
ATOM 813 C CA . GLU B 1 25 ? -8.164 -7.18 -0.088 1 97.56 25 GLU B CA 1
ATOM 814 C C . GLU B 1 25 ? -7.168 -7.504 -1.196 1 97.56 25 GLU B C 1
ATOM 816 O O . GLU B 1 25 ? -6.176 -8.195 -0.96 1 97.56 25 GLU B O 1
ATOM 821 N N . MET B 1 26 ? -7.465 -6.969 -2.326 1 97.88 26 MET B N 1
ATOM 822 C CA . MET B 1 26 ? -6.555 -7.172 -3.449 1 97.88 26 MET B CA 1
ATOM 823 C C . MET B 1 26 ? -5.172 -6.609 -3.139 1 97.88 26 MET B C 1
ATOM 825 O O . MET B 1 26 ? -4.16 -7.285 -3.334 1 97.88 26 MET B O 1
ATOM 829 N N . HIS B 1 27 ? -5.051 -5.441 -2.621 1 98.19 27 HIS B N 1
ATOM 830 C CA . HIS B 1 27 ? -3.783 -4.824 -2.254 1 98.19 27 HIS B CA 1
ATOM 831 C C . HIS B 1 27 ? -3.068 -5.629 -1.176 1 98.19 27 HIS B C 1
ATOM 833 O O . HIS B 1 27 ? -1.854 -5.832 -1.25 1 98.19 27 HIS B O 1
ATOM 839 N N . LEU B 1 28 ? -3.861 -6.09 -0.25 1 98.38 28 LEU B N 1
ATOM 840 C CA . LEU B 1 28 ? -3.275 -6.883 0.826 1 98.38 28 LEU B CA 1
ATOM 841 C C . LEU B 1 28 ? -2.664 -8.172 0.283 1 98.38 28 LEU B C 1
ATOM 843 O O . LEU B 1 28 ? -1.579 -8.57 0.708 1 98.38 28 LEU B O 1
ATOM 847 N N . GLN B 1 29 ? -3.377 -8.773 -0.643 1 98.5 29 GLN B N 1
ATOM 848 C CA . GLN B 1 29 ? -2.871 -10.008 -1.228 1 98.5 29 GLN B CA 1
ATOM 849 C C . GLN B 1 29 ? -1.615 -9.758 -2.055 1 98.5 29 GLN B C 1
ATOM 851 O O . GLN B 1 29 ? -0.709 -10.594 -2.09 1 98.5 29 GLN B O 1
ATOM 856 N N . MET B 1 30 ? -1.571 -8.641 -2.721 1 98.38 30 MET B N 1
ATOM 857 C CA . MET B 1 30 ? -0.375 -8.273 -3.471 1 98.38 30 MET B CA 1
ATOM 858 C C . MET B 1 30 ? 0.825 -8.125 -2.541 1 98.38 30 MET B C 1
ATOM 860 O O . MET B 1 30 ? 1.929 -8.562 -2.869 1 98.38 30 MET B O 1
ATOM 864 N N . ILE B 1 31 ? 0.594 -7.52 -1.406 1 98.62 31 ILE B N 1
ATOM 865 C CA . ILE B 1 31 ? 1.651 -7.352 -0.414 1 98.62 31 ILE B CA 1
ATOM 866 C C . ILE B 1 31 ? 2.016 -8.711 0.184 1 98.62 31 ILE B C 1
ATOM 868 O O . ILE B 1 31 ? 3.197 -9.047 0.291 1 98.62 31 ILE B O 1
ATOM 872 N N . LYS B 1 32 ? 1.069 -9.523 0.481 1 98.44 32 LYS B N 1
ATOM 873 C CA . LYS B 1 32 ? 1.247 -10.82 1.121 1 98.44 32 LYS B CA 1
ATOM 874 C C . LYS B 1 32 ? 2.148 -11.727 0.286 1 98.44 32 LYS B C 1
ATOM 876 O O . LYS B 1 32 ? 3.025 -12.406 0.825 1 98.44 32 LYS B O 1
ATOM 881 N N . TYR B 1 33 ? 1.966 -11.68 -0.977 1 98.44 33 TYR B N 1
ATOM 882 C CA . TYR B 1 33 ? 2.639 -12.656 -1.829 1 98.44 33 TYR B CA 1
ATOM 883 C C . TYR B 1 33 ? 3.744 -11.992 -2.645 1 98.44 33 TYR B C 1
ATOM 885 O O . TYR B 1 33 ? 4.27 -12.594 -3.586 1 98.44 33 TYR B O 1
ATOM 893 N N . ALA B 1 34 ? 4.125 -10.828 -2.283 1 9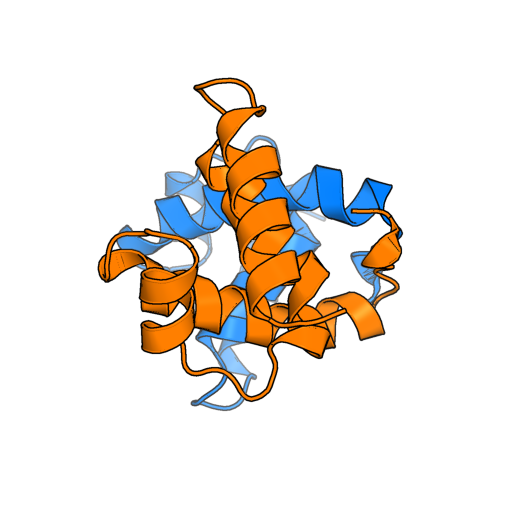7.62 34 ALA B N 1
ATOM 894 C CA . ALA B 1 34 ? 5.121 -10.07 -3.035 1 97.62 34 ALA B CA 1
ATOM 895 C C . ALA B 1 34 ? 6.402 -10.883 -3.223 1 97.62 34 ALA B C 1
ATOM 897 O O . ALA B 1 34 ? 6.938 -10.961 -4.332 1 97.62 34 ALA B O 1
ATOM 898 N N . ASP B 1 35 ? 6.859 -11.531 -2.182 1 96.56 35 ASP B N 1
ATOM 899 C CA . ASP B 1 35 ? 8.109 -12.281 -2.248 1 96.56 35 ASP B CA 1
ATOM 900 C C . ASP B 1 35 ? 7.973 -13.492 -3.168 1 96.56 35 ASP B C 1
ATOM 902 O O . ASP B 1 35 ? 8.898 -13.812 -3.92 1 96.56 35 ASP B O 1
ATOM 906 N N . HIS B 1 36 ? 6.84 -14.133 -3.113 1 97.06 36 HIS B N 1
ATOM 907 C CA . HIS B 1 36 ? 6.602 -15.328 -3.924 1 97.06 36 HIS B CA 1
ATOM 908 C C . HIS B 1 36 ? 6.465 -14.969 -5.398 1 97.06 36 HIS B C 1
ATOM 910 O O . HIS B 1 36 ? 6.715 -15.805 -6.27 1 97.06 36 HIS B O 1
ATOM 916 N N . LEU B 1 37 ? 6.164 -13.703 -5.621 1 97.25 37 LEU B N 1
ATOM 917 C CA . LEU B 1 37 ? 5.852 -13.297 -6.988 1 97.25 37 LEU B CA 1
ATOM 918 C C . LEU B 1 37 ? 6.863 -12.281 -7.5 1 97.25 37 LEU B C 1
ATOM 920 O O . LEU B 1 37 ? 6.543 -11.469 -8.367 1 97.25 37 LEU B O 1
ATOM 924 N N . LYS B 1 38 ? 8.031 -12.281 -6.926 1 94.81 38 LYS B N 1
ATOM 925 C CA . LYS B 1 38 ? 9.039 -11.273 -7.219 1 94.81 38 LYS B CA 1
ATOM 926 C C . LYS B 1 38 ? 9.5 -11.359 -8.672 1 94.81 38 LYS B C 1
ATOM 928 O O . LYS B 1 38 ? 9.906 -10.359 -9.258 1 94.81 38 LYS B O 1
ATOM 933 N N . ASN B 1 39 ? 9.336 -12.539 -9.32 1 95 39 ASN B N 1
ATOM 934 C CA . ASN B 1 39 ? 9.836 -12.727 -10.68 1 95 39 ASN B CA 1
ATOM 935 C C . ASN B 1 39 ? 8.695 -12.734 -11.695 1 95 39 ASN B C 1
ATOM 937 O O . ASN B 1 39 ? 8.898 -13.055 -12.867 1 95 39 ASN B O 1
ATOM 941 N N . VAL B 1 40 ? 7.582 -12.484 -11.258 1 96.44 40 VAL B N 1
ATOM 942 C CA . VAL B 1 40 ? 6.402 -12.406 -12.117 1 96.44 40 VAL B CA 1
ATOM 943 C C . VAL B 1 40 ? 6.176 -10.961 -12.555 1 96.44 40 VAL B C 1
ATOM 945 O O . VAL B 1 40 ? 6.312 -10.039 -11.75 1 96.44 40 VAL B O 1
ATOM 948 N N . THR B 1 41 ? 5.957 -10.828 -13.859 1 96.88 41 THR B N 1
ATOM 949 C CA . THR B 1 41 ? 5.645 -9.477 -14.312 1 96.88 41 THR B CA 1
ATOM 950 C C . THR B 1 41 ? 4.25 -9.062 -13.852 1 96.88 41 THR B C 1
ATOM 952 O O . THR B 1 41 ? 3.408 -9.914 -13.555 1 96.88 41 THR B O 1
ATOM 955 N N . ALA B 1 42 ? 4.039 -7.777 -13.852 1 97.25 42 ALA B N 1
ATOM 956 C CA . ALA B 1 42 ? 2.732 -7.258 -13.445 1 97.25 42 ALA B CA 1
ATOM 957 C C . ALA B 1 42 ? 1.635 -7.738 -14.391 1 97.25 42 ALA B C 1
ATOM 959 O O . ALA B 1 42 ? 0.528 -8.062 -13.953 1 97.25 42 ALA B O 1
ATOM 960 N N . LYS B 1 43 ? 1.965 -7.805 -15.586 1 96.88 43 LYS B N 1
ATOM 961 C CA . LYS B 1 43 ? 1.024 -8.281 -16.594 1 96.88 43 LYS B CA 1
ATOM 962 C C . LYS B 1 43 ? 0.662 -9.75 -16.359 1 96.88 43 LYS B C 1
ATOM 964 O O . LYS B 1 43 ? -0.515 -10.117 -16.391 1 96.88 43 LYS B O 1
ATOM 969 N N . GLU B 1 44 ? 1.616 -10.562 -16.172 1 97.31 44 GLU B N 1
ATOM 970 C CA . GLU B 1 44 ? 1.395 -11.977 -15.891 1 97.31 44 GLU B CA 1
ATOM 971 C C . GLU B 1 44 ? 0.551 -12.172 -14.633 1 97.31 44 GLU B C 1
ATOM 973 O O . GLU B 1 44 ? -0.333 -13.031 -14.602 1 97.31 44 GLU B O 1
ATOM 978 N N . PHE B 1 45 ? 0.832 -11.359 -13.68 1 98.25 45 PHE B N 1
ATOM 979 C CA . PHE B 1 45 ? 0.067 -11.422 -12.438 1 98.25 45 PHE B CA 1
ATOM 980 C C . PHE B 1 45 ? -1.41 -11.156 -12.703 1 98.25 45 PHE B C 1
ATOM 982 O O . PHE B 1 45 ? -2.271 -11.93 -12.273 1 98.25 45 PHE B O 1
ATOM 989 N N . CYS B 1 46 ? -1.705 -10.078 -13.367 1 98.06 46 CYS B N 1
ATOM 990 C CA . CYS B 1 46 ? -3.09 -9.711 -13.641 1 98.06 46 CYS B CA 1
ATOM 991 C C . CYS B 1 46 ? -3.803 -10.805 -14.43 1 98.06 46 CYS B C 1
ATOM 993 O O . CYS B 1 46 ? -4.938 -11.164 -14.109 1 98.06 46 CYS B O 1
ATOM 995 N N . GLU B 1 47 ? -3.049 -11.352 -15.406 1 97.56 47 GLU B N 1
ATOM 996 C CA . GLU B 1 47 ? -3.621 -12.43 -16.203 1 97.56 47 GLU B CA 1
ATOM 997 C C . GLU B 1 47 ? -3.865 -13.68 -15.359 1 97.56 47 GLU B C 1
ATOM 999 O O . GLU B 1 47 ? -4.914 -14.312 -15.477 1 97.56 47 GLU B O 1
ATOM 1004 N N . GLY B 1 48 ? -2.93 -14 -14.547 1 97.25 48 GLY B N 1
ATOM 1005 C CA . GLY B 1 48 ? -3.016 -15.188 -13.711 1 97.25 48 GLY B CA 1
ATOM 1006 C C . GLY B 1 48 ? -4.152 -15.133 -12.711 1 97.25 48 GLY B C 1
ATOM 1007 O O . GLY B 1 48 ? -4.832 -16.125 -12.477 1 97.25 48 GLY B O 1
ATOM 1008 N N . VAL B 1 49 ? -4.406 -13.984 -12.156 1 97.94 49 VAL B N 1
ATOM 1009 C CA . VAL B 1 49 ? -5.453 -13.812 -11.156 1 97.94 49 VAL B CA 1
ATOM 1010 C C . VAL B 1 49 ? -6.785 -13.516 -11.852 1 97.94 49 VAL B C 1
ATOM 1012 O O . VAL B 1 49 ? -7.852 -13.719 -11.266 1 97.94 49 VAL B O 1
ATOM 1015 N N . GLY B 1 50 ? -6.742 -13.008 -13.031 1 97.38 50 GLY B N 1
ATOM 1016 C CA . GLY B 1 50 ? -7.949 -12.609 -13.742 1 97.38 50 GLY B CA 1
ATOM 1017 C C . GLY B 1 50 ? -8.359 -11.18 -13.461 1 97.38 50 GLY B C 1
ATOM 1018 O O . GLY B 1 50 ? -9.547 -10.875 -13.344 1 97.38 50 GLY B O 1
ATOM 1019 N N . LEU B 1 51 ? -7.371 -10.336 -13.305 1 97.19 51 LEU B N 1
ATOM 1020 C CA . LEU B 1 51 ? -7.613 -8.914 -13.047 1 97.19 51 LEU B CA 1
ATOM 1021 C C . LEU B 1 51 ? -7.461 -8.094 -14.32 1 97.19 51 LEU B C 1
ATOM 1023 O O . LEU B 1 51 ? -6.766 -8.516 -15.25 1 97.19 51 LEU B O 1
ATOM 1027 N N . LYS B 1 52 ? -8.086 -6.945 -14.266 1 96.44 52 LYS B N 1
ATOM 1028 C CA . LYS B 1 52 ? -7.902 -6.004 -15.359 1 96.44 52 LYS B CA 1
ATOM 1029 C C . LYS B 1 52 ? -6.457 -5.527 -15.445 1 96.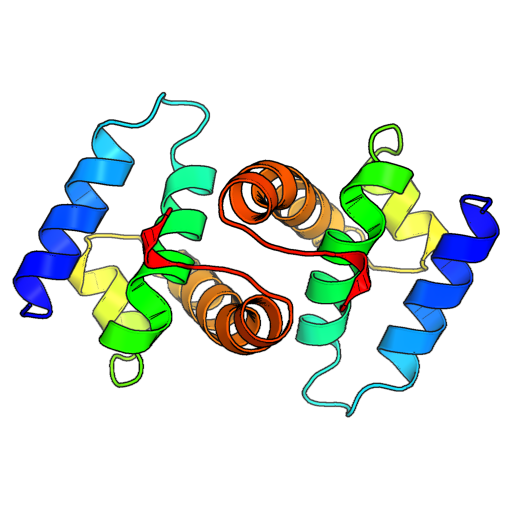44 52 LYS B C 1
ATOM 1031 O O . LYS B 1 52 ? -5.762 -5.465 -14.43 1 96.44 52 LYS B O 1
ATOM 1036 N N . ALA B 1 53 ? -6.07 -5.109 -16.625 1 95.69 53 ALA B N 1
ATOM 1037 C CA . ALA B 1 53 ? -4.703 -4.652 -16.875 1 95.69 53 ALA B CA 1
ATOM 1038 C C . ALA B 1 53 ? -4.391 -3.395 -16.062 1 95.69 53 ALA B C 1
ATOM 1040 O O . ALA B 1 53 ? -3.234 -3.143 -15.727 1 95.69 53 ALA B O 1
ATOM 1041 N N . SER B 1 54 ? -5.371 -2.635 -15.727 1 93.5 54 SER B N 1
ATOM 1042 C CA . SER B 1 54 ? -5.207 -1.396 -14.977 1 93.5 54 SER B CA 1
ATOM 1043 C C . SER B 1 54 ? -4.633 -1.665 -13.586 1 93.5 54 SER B C 1
ATOM 1045 O O . SER B 1 54 ? -4.09 -0.761 -12.945 1 93.5 54 SER B O 1
ATOM 1047 N N . PHE B 1 55 ? -4.609 -2.906 -13.164 1 96.31 55 PHE B N 1
ATOM 1048 C CA . PHE B 1 55 ? -4.117 -3.238 -11.836 1 96.31 55 PHE B CA 1
ATOM 1049 C C . PHE B 1 55 ? -2.635 -3.59 -11.875 1 96.31 55 PHE B C 1
ATOM 1051 O O . PHE B 1 55 ? -2.012 -3.803 -10.836 1 96.31 55 PHE B O 1
ATOM 1058 N N . ALA B 1 56 ? -2.09 -3.582 -13.055 1 97 56 ALA B N 1
ATOM 1059 C CA . ALA B 1 56 ? -0.667 -3.885 -13.195 1 97 56 ALA B CA 1
ATOM 1060 C C . ALA B 1 56 ? 0.183 -2.887 -12.414 1 97 56 ALA B C 1
ATOM 1062 O O . ALA B 1 56 ? 1.123 -3.275 -11.711 1 97 56 ALA B O 1
ATOM 1063 N N . THR B 1 57 ? -0.181 -1.674 -12.5 1 94.31 57 THR B N 1
ATOM 1064 C CA . THR B 1 57 ? 0.563 -0.646 -11.781 1 94.31 57 THR B CA 1
ATOM 1065 C C . THR B 1 57 ? 0.391 -0.807 -10.273 1 94.31 57 THR B C 1
ATOM 1067 O O . THR B 1 57 ? 1.332 -0.587 -9.508 1 94.31 57 THR B O 1
ATOM 1070 N N . GLU B 1 58 ? -0.811 -1.194 -9.898 1 95.62 58 GLU B N 1
ATOM 1071 C CA . GLU B 1 58 ? -1.059 -1.433 -8.477 1 95.62 58 GLU B CA 1
ATOM 1072 C C . GLU B 1 58 ? -0.19 -2.57 -7.949 1 95.62 58 GLU B C 1
ATOM 1074 O O . GLU B 1 58 ? 0.394 -2.463 -6.867 1 95.62 58 GLU B O 1
ATOM 1079 N N . PHE B 1 59 ? -0.081 -3.578 -8.672 1 97.44 59 PHE B N 1
ATOM 1080 C CA . PHE B 1 59 ? 0.761 -4.703 -8.273 1 97.44 59 PHE B CA 1
ATOM 1081 C C . PHE B 1 59 ? 2.207 -4.258 -8.102 1 97.44 59 PHE B C 1
ATOM 1083 O O . PHE B 1 59 ? 2.85 -4.598 -7.102 1 97.44 59 PHE B O 1
ATOM 1090 N N . SER B 1 60 ? 2.721 -3.473 -9.039 1 95.62 60 SER B N 1
ATOM 1091 C CA . SER B 1 60 ? 4.098 -2.99 -8.969 1 95.62 60 SER B CA 1
ATOM 1092 C C . SER B 1 60 ? 4.312 -2.111 -7.738 1 95.62 60 SER B C 1
ATOM 1094 O O . SER B 1 60 ? 5.324 -2.244 -7.047 1 95.62 60 SER B O 1
ATOM 1096 N N . LYS B 1 61 ? 3.328 -1.268 -7.477 1 94.44 61 LYS B N 1
ATOM 1097 C CA . LYS B 1 61 ? 3.41 -0.393 -6.309 1 94.44 61 LYS B CA 1
ATOM 1098 C C . LYS B 1 61 ? 3.459 -1.203 -5.016 1 94.44 61 LYS B C 1
ATOM 1100 O O . LYS B 1 61 ? 4.324 -0.975 -4.168 1 94.44 61 LYS B O 1
ATOM 1105 N N . MET B 1 62 ? 2.566 -2.162 -4.879 1 97.69 62 MET B N 1
ATOM 1106 C CA . MET B 1 62 ? 2.467 -2.945 -3.652 1 97.69 62 MET B CA 1
ATOM 1107 C C . MET B 1 62 ? 3.717 -3.795 -3.447 1 97.69 62 MET B C 1
ATOM 1109 O O . MET B 1 62 ? 4.223 -3.904 -2.328 1 97.69 62 MET B O 1
ATOM 1113 N N . ARG B 1 63 ? 4.16 -4.34 -4.516 1 95.69 63 ARG B N 1
ATOM 1114 C CA . ARG B 1 63 ? 5.383 -5.137 -4.449 1 95.69 63 ARG B CA 1
ATOM 1115 C C . ARG B 1 63 ? 6.562 -4.297 -3.977 1 95.69 63 ARG B C 1
ATOM 1117 O O . ARG B 1 63 ? 7.328 -4.723 -3.111 1 95.69 63 ARG B O 1
ATOM 1124 N N . ASN B 1 64 ? 6.699 -3.104 -4.473 1 93.94 64 ASN B N 1
ATOM 1125 C CA . ASN B 1 64 ? 7.801 -2.215 -4.117 1 93.94 64 ASN B CA 1
ATOM 1126 C C . ASN B 1 64 ? 7.691 -1.739 -2.67 1 93.94 64 ASN B C 1
ATOM 1128 O O . ASN B 1 64 ? 8.703 -1.605 -1.979 1 93.94 64 ASN B O 1
ATOM 1132 N N . LEU B 1 65 ? 6.48 -1.562 -2.209 1 97.25 65 LEU B N 1
ATOM 1133 C CA . LEU B 1 65 ? 6.25 -1.116 -0.839 1 97.25 65 LEU B CA 1
ATOM 1134 C C . LEU B 1 65 ? 6.625 -2.207 0.158 1 97.25 65 LEU B C 1
ATOM 1136 O O . LEU B 1 65 ? 7.074 -1.91 1.268 1 97.25 65 LEU B O 1
ATOM 1140 N N . THR B 1 66 ? 6.398 -3.393 -0.281 1 9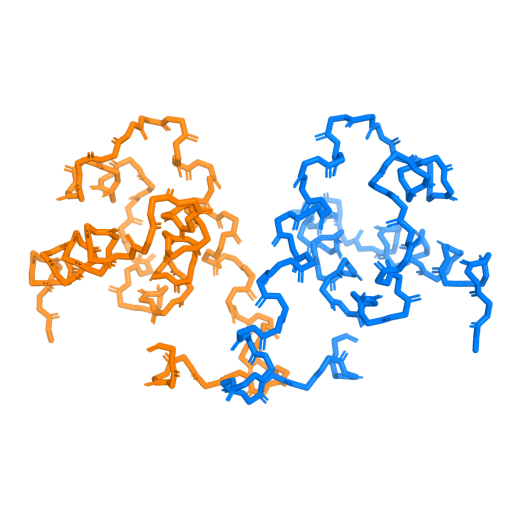8.12 66 THR B N 1
ATOM 1141 C CA . THR B 1 66 ? 6.48 -4.531 0.625 1 98.12 66 THR B CA 1
ATOM 1142 C C . THR B 1 66 ? 7.859 -4.613 1.273 1 98.12 66 THR B C 1
ATOM 1144 O O . THR B 1 66 ? 7.973 -4.875 2.473 1 98.12 66 THR B O 1
ATOM 1147 N N . GLU B 1 67 ? 8.922 -4.387 0.543 1 95.88 67 GLU B N 1
ATOM 1148 C CA . GLU B 1 67 ? 10.273 -4.469 1.079 1 95.88 67 GLU B CA 1
ATOM 1149 C C . GLU B 1 67 ? 10.477 -3.482 2.225 1 95.88 67 GLU B C 1
ATOM 1151 O O . GLU B 1 67 ? 11.039 -3.834 3.264 1 95.88 67 GLU B O 1
ATOM 1156 N N . ARG B 1 68 ? 9.992 -2.303 2.068 1 96.94 68 ARG B N 1
ATOM 1157 C CA . ARG B 1 68 ? 10.133 -1.271 3.09 1 96.94 68 ARG B CA 1
ATOM 1158 C C . ARG B 1 68 ? 9.25 -1.567 4.297 1 96.94 68 ARG B C 1
ATOM 1160 O O . ARG B 1 68 ? 9.617 -1.271 5.434 1 96.94 68 ARG B O 1
ATOM 1167 N N . LEU B 1 69 ? 8.078 -2.096 4.043 1 98.62 69 LEU B N 1
ATOM 1168 C CA . LEU B 1 69 ? 7.156 -2.424 5.121 1 98.62 69 LEU B CA 1
ATOM 1169 C C . LEU B 1 69 ? 7.699 -3.564 5.973 1 98.62 69 LEU B C 1
ATOM 1171 O O . LEU B 1 69 ? 7.594 -3.533 7.203 1 98.62 69 LEU B O 1
ATOM 1175 N N . LYS B 1 70 ? 8.336 -4.52 5.352 1 98.38 70 LYS B N 1
ATOM 1176 C CA . LYS B 1 70 ? 8.961 -5.617 6.09 1 98.38 70 LYS B CA 1
ATOM 1177 C C . LYS B 1 70 ? 10.109 -5.113 6.953 1 98.38 70 LYS B C 1
ATOM 1179 O O . LYS B 1 70 ? 10.273 -5.555 8.094 1 98.38 70 LYS B O 1
ATOM 1184 N N . ALA B 1 71 ? 10.867 -4.25 6.359 1 98 71 ALA B N 1
ATOM 1185 C CA . ALA B 1 71 ? 11.977 -3.672 7.113 1 98 71 ALA B CA 1
ATOM 1186 C C . ALA B 1 71 ? 11.477 -2.928 8.344 1 98 71 ALA B C 1
ATOM 1188 O O . ALA B 1 71 ? 12.211 -2.773 9.328 1 98 71 ALA B O 1
ATOM 1189 N N . ALA B 1 72 ? 10.227 -2.539 8.281 1 98.31 72 ALA B N 1
ATOM 1190 C CA . ALA B 1 72 ? 9.625 -1.802 9.391 1 98.31 72 ALA B CA 1
ATOM 1191 C C . ALA B 1 72 ? 8.805 -2.727 10.281 1 98.31 72 ALA B C 1
ATOM 1193 O O . ALA B 1 72 ? 8.039 -2.264 11.133 1 98.31 72 ALA B O 1
ATOM 1194 N N . GLY B 1 73 ? 8.875 -4.031 10.016 1 98.56 73 GLY B N 1
ATOM 1195 C CA . GLY B 1 73 ? 8.336 -4.973 10.984 1 98.56 73 GLY B CA 1
ATOM 1196 C C . GLY B 1 73 ? 7.145 -5.754 10.461 1 98.56 73 GLY B C 1
ATOM 1197 O O . GLY B 1 73 ? 6.609 -6.621 11.156 1 98.56 73 GLY B O 1
ATOM 1198 N N . LEU B 1 74 ? 6.691 -5.445 9.273 1 98.56 74 LEU B N 1
ATOM 1199 C CA . LEU B 1 74 ? 5.547 -6.16 8.719 1 98.56 74 LEU B CA 1
ATOM 1200 C C . LEU B 1 74 ? 5.855 -7.648 8.578 1 98.56 74 LEU B C 1
ATOM 1202 O O . LEU B 1 74 ? 6.898 -8.023 8.039 1 98.56 74 LEU B O 1
ATOM 1206 N N . ASP B 1 75 ? 4.969 -8.445 9.047 1 98.56 75 ASP B N 1
ATOM 1207 C CA . ASP B 1 75 ? 4.977 -9.891 8.828 1 98.56 75 ASP B CA 1
ATOM 1208 C C . ASP B 1 75 ? 3.896 -10.297 7.824 1 98.56 75 ASP B C 1
ATOM 1210 O O . ASP B 1 75 ? 2.742 -10.516 8.203 1 98.56 75 ASP B O 1
ATOM 1214 N N . THR B 1 76 ? 4.266 -10.508 6.672 1 98.31 76 THR B N 1
ATOM 1215 C CA . THR B 1 76 ? 3.303 -10.742 5.602 1 98.31 76 THR B CA 1
ATOM 1216 C C . THR B 1 76 ? 2.555 -12.055 5.824 1 98.31 76 THR B C 1
ATOM 1218 O O . THR B 1 76 ? 1.484 -12.273 5.25 1 98.31 76 THR B O 1
ATOM 1221 N N . THR B 1 77 ? 3.074 -12.945 6.602 1 96.31 77 THR B N 1
ATOM 1222 C CA . THR B 1 77 ? 2.418 -14.219 6.852 1 96.31 77 THR B CA 1
ATOM 1223 C C . THR B 1 77 ? 1.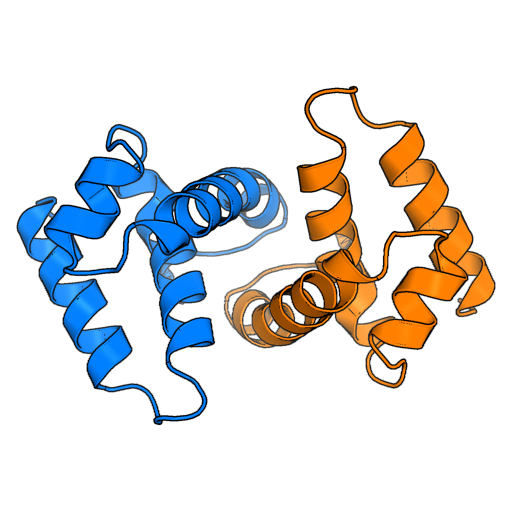185 -14.031 7.73 1 96.31 77 THR B C 1
ATOM 1225 O O . THR B 1 77 ? 0.354 -14.938 7.844 1 96.31 77 THR B O 1
ATOM 1228 N N . LYS B 1 78 ? 1.039 -12.836 8.258 1 96.88 78 LYS B N 1
ATOM 1229 C CA . LYS B 1 78 ? -0.084 -12.547 9.148 1 96.88 78 LYS B CA 1
ATOM 1230 C C . LYS B 1 78 ? -1.177 -11.773 8.414 1 96.88 78 LYS B C 1
ATOM 1232 O O . LYS B 1 78 ? -2.141 -11.312 9.031 1 96.88 78 LYS B O 1
ATOM 1237 N N . LEU B 1 79 ? -0.941 -11.633 7.121 1 96.06 79 LEU B N 1
ATOM 1238 C CA . LEU B 1 79 ? -1.961 -10.977 6.305 1 96.06 79 LEU B CA 1
ATOM 1239 C C . LEU B 1 79 ? -3 -11.984 5.828 1 96.06 79 LEU B C 1
ATOM 1241 O O . LEU B 1 79 ? -2.709 -13.18 5.711 1 96.06 79 LEU B O 1
#